Protein AF-A0A4P6ZHX7-F1 (afdb_monomer_lite)

Sequence (142 aa):
MKNILLFAFFIVSTFLYSQDEKQRFEQTQTKELVSNAGYNSALNEMQSSADKSTKDKIKQMDEQFELNFSKKAKYETRLKLLLQKKTDANEKLMQAKSDAEKEKFKEKISELHLDIDKLKKKLVENEVELKTLQNFYNKLKK

Secondary structure (DSSP, 8-state):
-HHHHHHHHHHHHHHHHHHHHHHHHHHHHHHHHHHHHHHHHHHHHHHHHHHHHHHHHHHHHHHHHHHHHHHHHHHHHHHHHHHHHHHHHHHHHHH--SHHHHHHHHHHHHHHHHHHHHHHHHHHHHHHHHHHHHHHHHHH--

Organism: NCBI:txid2547600

Radius of gyration: 41.11 Å; chains: 1; bounding box: 82×21×124 Å

Foldseek 3Di:
DVVVVVVVVVVVVVVVVVVVVVVVVVVVVVVVVVVVVVVVVVVVVVVVVVVVVLVVVVVVLVVVVVVLVVLLVVLVVVLVVLVVVLVVLVVQLVVDDDPVSVVVSVVVNVVSVVVNVVSVVVNVVSVVSVVVSVVVVVVSVD

Structure (mmCIF, N/CA/C/O backbone):
data_AF-A0A4P6ZHX7-F1
#
_entry.id   AF-A0A4P6ZHX7-F1
#
loop_
_atom_site.group_PDB
_atom_site.id
_atom_site.type_symbol
_atom_site.label_atom_id
_atom_site.label_alt_id
_atom_site.label_comp_id
_atom_site.label_asym_id
_atom_site.label_entity_id
_atom_site.label_seq_id
_atom_site.pdbx_PDB_ins_code
_atom_site.Cartn_x
_atom_site.Cartn_y
_atom_site.Cartn_z
_atom_site.occupancy
_atom_site.B_iso_or_equiv
_atom_site.auth_seq_id
_atom_site.auth_comp_id
_atom_site.auth_asym_id
_atom_site.auth_atom_id
_atom_site.pdbx_PDB_model_num
ATOM 1 N N . MET A 1 1 ? 59.748 -3.350 -90.117 1.00 49.53 1 MET A N 1
ATOM 2 C CA . MET A 1 1 ? 58.625 -4.082 -89.481 1.00 49.53 1 MET A CA 1
ATOM 3 C C . MET A 1 1 ? 58.882 -4.556 -88.039 1.00 49.53 1 MET A C 1
ATOM 5 O O . MET A 1 1 ? 57.918 -4.926 -87.389 1.00 49.53 1 MET A O 1
ATOM 9 N N . LYS A 1 2 ? 60.108 -4.505 -87.478 1.00 50.34 2 LYS A N 1
ATOM 10 C CA . LYS A 1 2 ? 60.344 -4.838 -86.050 1.00 50.34 2 LYS A CA 1
ATOM 11 C C . LYS A 1 2 ? 59.862 -3.758 -85.058 1.00 50.34 2 LYS A C 1
ATOM 13 O O . LYS A 1 2 ? 59.408 -4.096 -83.973 1.00 50.34 2 LYS A O 1
ATOM 18 N N . ASN A 1 3 ? 59.873 -2.481 -85.454 1.00 54.03 3 ASN A N 1
ATOM 19 C CA . ASN A 1 3 ? 59.545 -1.362 -84.552 1.00 54.03 3 ASN A CA 1
ATOM 20 C C . ASN A 1 3 ? 58.032 -1.146 -84.344 1.00 54.03 3 ASN A C 1
ATOM 22 O O . ASN A 1 3 ? 57.634 -0.595 -83.327 1.00 54.03 3 ASN A O 1
ATOM 26 N N . ILE A 1 4 ? 57.187 -1.608 -85.275 1.00 59.78 4 ILE A N 1
ATOM 27 C CA . ILE A 1 4 ? 55.716 -1.498 -85.173 1.00 59.78 4 ILE A CA 1
ATOM 28 C C . ILE A 1 4 ? 55.159 -2.564 -84.215 1.00 59.78 4 ILE A C 1
ATOM 30 O O . ILE A 1 4 ? 54.272 -2.278 -83.417 1.00 59.78 4 ILE A O 1
ATOM 34 N N . LEU A 1 5 ? 55.737 -3.770 -84.235 1.00 57.22 5 LEU A N 1
ATOM 35 C CA . LEU A 1 5 ? 55.386 -4.865 -83.323 1.00 57.22 5 LEU A CA 1
ATOM 36 C C . LEU A 1 5 ? 55.699 -4.527 -81.857 1.00 57.22 5 LEU A C 1
ATOM 38 O O . LEU A 1 5 ? 54.900 -4.839 -80.981 1.00 57.22 5 LEU A O 1
ATOM 42 N N . LEU A 1 6 ? 56.812 -3.833 -81.592 1.00 56.97 6 LEU A N 1
ATOM 43 C CA . LEU A 1 6 ? 57.169 -3.390 -80.239 1.00 56.97 6 LEU A CA 1
ATOM 44 C C . LEU A 1 6 ? 56.218 -2.308 -79.701 1.00 56.97 6 LEU A C 1
ATOM 46 O O . LEU A 1 6 ? 55.864 -2.329 -78.525 1.00 56.97 6 LEU A O 1
ATOM 50 N N . PHE A 1 7 ? 55.779 -1.391 -80.567 1.00 58.19 7 PHE A N 1
ATOM 51 C CA . PHE A 1 7 ? 54.857 -0.316 -80.192 1.00 58.19 7 PHE A CA 1
ATOM 52 C C . PHE A 1 7 ? 53.444 -0.848 -79.914 1.00 58.19 7 PHE A C 1
ATOM 54 O O . PHE A 1 7 ? 52.809 -0.451 -78.940 1.00 58.19 7 PHE A O 1
ATOM 61 N N . ALA A 1 8 ? 52.981 -1.815 -80.714 1.00 60.38 8 ALA A N 1
ATOM 62 C CA . ALA A 1 8 ? 51.720 -2.512 -80.468 1.00 60.38 8 ALA A CA 1
ATOM 63 C C . ALA A 1 8 ? 51.751 -3.309 -79.152 1.00 60.38 8 ALA A C 1
ATOM 65 O O . ALA A 1 8 ? 50.778 -3.296 -78.402 1.00 60.38 8 ALA A O 1
ATOM 66 N N . PHE A 1 9 ? 52.883 -3.944 -78.826 1.00 60.19 9 PHE A N 1
ATOM 67 C CA . PHE A 1 9 ? 53.036 -4.689 -77.575 1.00 60.19 9 PHE A CA 1
ATOM 68 C C . PHE A 1 9 ? 52.988 -3.778 -76.336 1.00 60.19 9 PHE A C 1
ATOM 70 O O . PHE A 1 9 ? 52.397 -4.153 -75.328 1.00 60.19 9 PHE A O 1
ATOM 77 N N . PHE A 1 10 ? 53.539 -2.562 -76.425 1.00 58.28 10 PHE A N 1
ATOM 78 C CA . PHE A 1 10 ? 53.507 -1.568 -75.342 1.00 58.28 10 PHE A CA 1
ATOM 79 C C . PHE A 1 10 ? 52.106 -0.993 -75.077 1.00 58.28 10 PHE A C 1
ATOM 81 O O . PHE A 1 10 ? 51.735 -0.733 -73.931 1.00 58.28 10 PHE A O 1
ATOM 88 N N . ILE A 1 11 ? 51.305 -0.801 -76.127 1.00 61.47 11 ILE A N 1
ATOM 89 C CA . ILE A 1 11 ? 49.932 -0.294 -75.993 1.00 61.47 11 ILE A CA 1
ATOM 90 C C . ILE A 1 11 ? 49.006 -1.384 -75.432 1.00 61.47 11 ILE A C 1
ATOM 92 O O . ILE A 1 11 ? 48.166 -1.103 -74.583 1.00 61.47 11 ILE A O 1
ATOM 96 N N . VAL A 1 12 ? 49.177 -2.642 -75.851 1.00 60.31 12 VAL A N 1
ATOM 97 C CA . VAL A 1 12 ? 48.351 -3.752 -75.347 1.00 60.31 12 VAL A CA 1
ATOM 98 C C . VAL A 1 12 ? 48.686 -4.082 -73.890 1.00 60.31 12 VAL A C 1
ATOM 100 O O . VAL A 1 12 ? 47.774 -4.312 -73.097 1.00 60.31 12 VAL A O 1
ATOM 103 N N . SER A 1 13 ? 49.964 -4.053 -73.498 1.00 57.69 13 SER A N 1
ATOM 104 C CA . SER A 1 13 ? 50.361 -4.321 -72.111 1.00 57.69 13 SER A CA 1
ATOM 105 C C . SER A 1 13 ? 49.838 -3.250 -71.150 1.00 57.69 13 SER A C 1
ATOM 107 O O . SER A 1 13 ? 49.235 -3.591 -70.136 1.00 57.69 13 SER A O 1
ATOM 109 N N . THR A 1 14 ? 49.961 -1.964 -71.493 1.00 59.53 14 THR A N 1
ATOM 110 C CA . THR A 1 14 ? 49.412 -0.863 -70.676 1.00 59.53 14 THR A CA 1
ATOM 111 C C . THR A 1 14 ? 47.887 -0.926 -70.540 1.00 59.53 14 THR A C 1
ATOM 113 O O . THR A 1 14 ? 47.360 -0.650 -69.460 1.00 59.53 14 THR A O 1
ATOM 116 N N . PHE A 1 15 ? 47.167 -1.368 -71.577 1.00 57.81 15 PHE A N 1
ATOM 117 C CA . PHE A 1 15 ? 45.714 -1.544 -71.504 1.00 57.81 15 PHE A CA 1
ATOM 118 C C . PHE A 1 15 ? 45.305 -2.687 -70.561 1.00 57.81 15 PHE A C 1
ATOM 120 O O . PHE A 1 15 ? 44.373 -2.517 -69.773 1.00 57.81 15 PHE A O 1
ATOM 127 N N . LEU A 1 16 ? 46.030 -3.813 -70.587 1.00 56.16 16 LEU A N 1
ATOM 128 C CA . LEU A 1 16 ? 45.779 -4.971 -69.718 1.00 56.16 16 LEU A CA 1
ATOM 129 C C . LEU A 1 16 ? 46.063 -4.671 -68.237 1.00 56.16 16 LEU A C 1
ATOM 131 O O . LEU A 1 16 ? 45.257 -5.042 -67.387 1.00 56.16 16 LEU A O 1
ATOM 135 N N . TYR A 1 17 ? 47.134 -3.934 -67.919 1.00 55.34 17 TYR A N 1
ATOM 136 C CA . TYR A 1 17 ? 47.415 -3.521 -66.534 1.00 55.34 17 TYR A CA 1
ATOM 137 C C . TYR A 1 17 ? 46.385 -2.514 -65.994 1.00 55.34 17 TYR A C 1
ATOM 139 O O . TYR A 1 17 ? 46.018 -2.576 -64.822 1.00 55.34 17 TYR A O 1
ATOM 147 N N . SER A 1 18 ? 45.848 -1.634 -66.849 1.00 55.62 18 SER A N 1
ATOM 148 C CA . SER A 1 18 ? 44.842 -0.643 -66.433 1.00 55.62 18 SER A CA 1
ATOM 149 C C . SER A 1 18 ? 43.476 -1.251 -66.077 1.00 55.62 18 SER A C 1
ATOM 151 O O . SER A 1 18 ? 42.728 -0.669 -65.290 1.00 55.62 18 SER A O 1
ATOM 153 N N . GLN A 1 19 ? 43.129 -2.412 -66.649 1.00 55.34 19 GLN A N 1
ATOM 154 C CA . GLN A 1 19 ? 41.879 -3.110 -66.325 1.00 55.34 19 GLN A CA 1
ATOM 155 C C . GLN A 1 19 ? 41.949 -3.808 -64.963 1.00 55.34 19 GLN A C 1
ATOM 157 O O . GLN A 1 19 ? 40.971 -3.767 -64.217 1.00 55.34 19 GLN A O 1
ATOM 162 N N . ASP A 1 20 ? 43.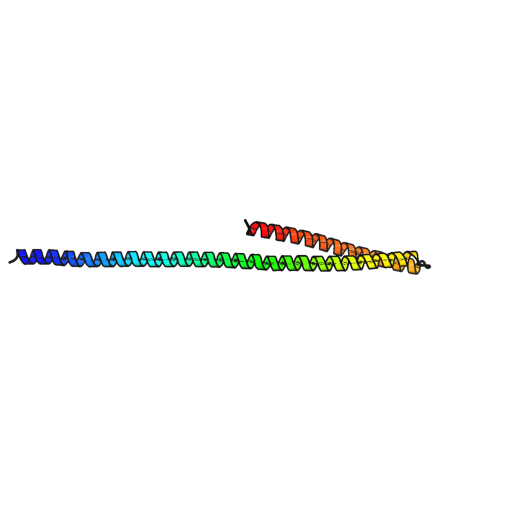104 -4.382 -64.618 1.00 58.84 20 ASP A N 1
ATOM 163 C CA . ASP A 1 20 ? 43.336 -5.051 -63.330 1.00 58.84 20 ASP A CA 1
ATOM 164 C C . ASP A 1 20 ? 43.325 -4.029 -62.170 1.00 58.84 20 ASP A C 1
ATOM 166 O O . ASP A 1 20 ? 42.705 -4.253 -61.130 1.00 58.84 20 ASP A O 1
ATOM 170 N N . GLU A 1 21 ? 43.895 -2.832 -62.372 1.00 59.44 21 GLU A N 1
ATOM 171 C CA . GLU A 1 21 ? 43.819 -1.737 -61.389 1.00 59.44 21 GLU A CA 1
ATOM 172 C C . GLU A 1 21 ? 42.396 -1.192 -61.198 1.00 59.44 21 GLU A C 1
ATOM 174 O O . GLU A 1 21 ? 41.973 -0.977 -60.061 1.00 59.44 21 GLU A O 1
ATOM 179 N N . LYS A 1 22 ? 41.623 -1.017 -62.279 1.00 59.78 22 LYS A N 1
ATOM 180 C CA . LYS A 1 22 ? 40.219 -0.575 -62.190 1.00 59.78 22 LYS A CA 1
ATOM 181 C C . LYS A 1 22 ? 39.333 -1.600 -61.485 1.00 59.78 22 LYS A C 1
ATOM 183 O O . LYS A 1 22 ? 38.563 -1.220 -60.608 1.00 59.78 22 LYS A O 1
ATOM 188 N N . GLN A 1 23 ? 39.479 -2.889 -61.798 1.00 60.78 23 GLN A N 1
ATOM 189 C CA . GLN A 1 23 ? 38.732 -3.949 -61.114 1.00 60.78 23 GLN A CA 1
ATOM 190 C C . GLN A 1 23 ? 39.105 -4.057 -59.633 1.00 60.78 23 GLN A C 1
ATOM 192 O O . GLN A 1 23 ? 38.223 -4.222 -58.791 1.00 60.78 23 GLN A O 1
ATOM 197 N N . ARG A 1 24 ? 40.389 -3.921 -59.281 1.00 60.22 24 ARG A N 1
ATOM 198 C CA . ARG A 1 24 ? 40.820 -3.883 -57.874 1.00 60.22 24 ARG A CA 1
ATOM 199 C C . ARG A 1 24 ? 40.281 -2.658 -57.139 1.00 60.22 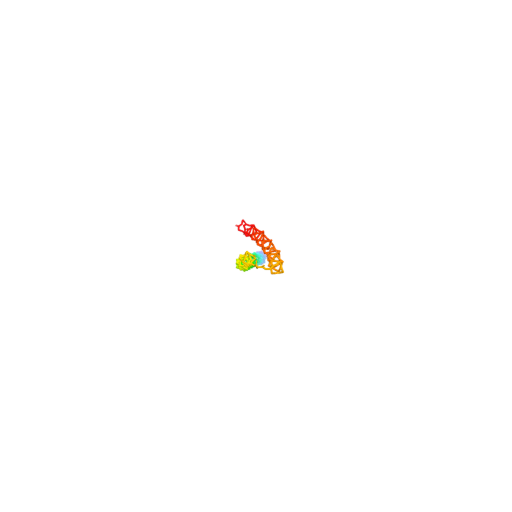24 ARG A C 1
ATOM 201 O O . ARG A 1 24 ? 39.850 -2.788 -55.994 1.00 60.22 24 ARG A O 1
ATOM 208 N N . PHE A 1 25 ? 40.264 -1.491 -57.779 1.00 60.00 25 PHE A N 1
ATOM 209 C CA . PHE A 1 25 ? 39.713 -0.264 -57.203 1.00 60.00 25 PHE A CA 1
ATOM 210 C C . PHE A 1 25 ? 38.195 -0.367 -56.971 1.00 60.00 25 PHE A C 1
ATOM 212 O O . PHE A 1 25 ? 37.729 -0.082 -55.869 1.00 60.00 25 PHE A O 1
ATOM 219 N N . GLU A 1 26 ? 37.433 -0.873 -57.945 1.00 61.44 26 GLU A N 1
ATOM 220 C CA . GLU A 1 26 ? 35.989 -1.118 -57.806 1.00 61.44 26 GLU A CA 1
ATOM 221 C C . GLU A 1 26 ? 35.675 -2.180 -56.743 1.00 61.44 26 GLU A C 1
ATOM 223 O O . GLU A 1 26 ? 34.750 -2.004 -55.950 1.00 61.44 26 GLU A O 1
ATOM 228 N N . GLN A 1 27 ? 36.464 -3.258 -56.655 1.00 60.31 27 GLN A N 1
ATOM 229 C CA . GLN A 1 27 ? 36.327 -4.262 -55.591 1.00 60.31 27 GLN A CA 1
ATOM 230 C C . GLN A 1 27 ? 36.642 -3.700 -54.200 1.00 60.31 27 GLN A C 1
ATOM 232 O O . GLN A 1 27 ? 36.037 -4.118 -53.214 1.00 60.31 27 GLN A O 1
ATOM 237 N N . THR A 1 28 ? 37.588 -2.767 -54.102 1.00 61.22 28 THR A N 1
ATOM 238 C CA . THR A 1 28 ? 37.946 -2.132 -52.827 1.00 61.22 28 THR A CA 1
ATOM 239 C C . THR A 1 28 ? 36.853 -1.153 -52.399 1.00 61.22 28 THR A C 1
ATOM 241 O O . THR A 1 28 ? 36.360 -1.267 -51.280 1.00 61.22 28 THR A O 1
ATOM 244 N N . GLN A 1 29 ? 36.362 -0.300 -53.307 1.00 59.31 29 GLN A N 1
ATOM 245 C CA . GLN A 1 29 ? 35.228 0.590 -53.028 1.00 59.31 29 GLN A CA 1
ATOM 246 C C . GLN A 1 29 ? 33.945 -0.174 -52.686 1.00 59.31 29 GLN A C 1
ATOM 248 O O . GLN A 1 29 ? 33.244 0.188 -51.747 1.00 59.31 29 GLN A O 1
ATOM 253 N N . THR A 1 30 ? 33.624 -1.254 -53.403 1.00 56.09 30 THR A N 1
ATOM 254 C CA . THR A 1 30 ? 32.437 -2.071 -53.091 1.00 56.09 30 THR A CA 1
ATOM 255 C C . THR A 1 30 ? 32.563 -2.775 -51.741 1.00 56.09 30 THR A C 1
ATOM 257 O O . THR A 1 30 ? 31.590 -2.802 -50.990 1.00 56.09 30 THR A O 1
ATOM 260 N N . LYS A 1 31 ? 33.749 -3.277 -51.370 1.00 57.81 31 LYS A N 1
ATOM 261 C CA . LYS A 1 31 ? 33.999 -3.814 -50.020 1.00 57.81 31 LYS A CA 1
ATOM 262 C C . LYS A 1 31 ? 33.871 -2.744 -48.937 1.00 57.81 31 LYS A C 1
ATOM 264 O O . LYS A 1 31 ? 33.261 -3.017 -47.909 1.00 57.81 31 LYS A O 1
ATOM 269 N N . GLU A 1 32 ? 34.388 -1.540 -49.165 1.00 60.38 32 GLU A N 1
ATOM 270 C CA . GLU A 1 32 ? 34.243 -0.411 -48.237 1.00 60.38 32 GLU A CA 1
ATOM 271 C C . GLU A 1 32 ? 32.778 0.023 -48.086 1.00 60.38 32 GLU A C 1
ATOM 273 O O . GLU A 1 32 ? 32.315 0.239 -46.969 1.00 60.38 32 GLU A O 1
ATOM 278 N N . LEU A 1 33 ? 32.008 0.071 -49.177 1.00 59.81 33 LEU A N 1
ATOM 279 C CA . LEU A 1 33 ? 30.577 0.391 -49.151 1.00 59.81 33 LEU A CA 1
ATOM 280 C C . LEU A 1 33 ? 29.751 -0.682 -48.428 1.00 59.81 33 LEU A C 1
ATOM 282 O O . LEU A 1 33 ? 28.883 -0.338 -47.628 1.00 59.81 33 LEU A O 1
ATOM 286 N N . VAL A 1 34 ? 30.033 -1.970 -48.650 1.00 62.16 34 VAL A N 1
ATOM 287 C CA . VAL A 1 34 ? 29.369 -3.083 -47.944 1.00 62.16 34 VAL A CA 1
ATOM 288 C C . VAL A 1 34 ? 29.769 -3.118 -46.466 1.00 62.16 34 VAL A C 1
ATOM 290 O O . VAL A 1 34 ? 28.914 -3.338 -45.611 1.00 62.16 34 VAL A O 1
ATOM 293 N N . SER A 1 35 ? 31.035 -2.838 -46.141 1.00 61.97 35 SER A N 1
ATOM 294 C CA . SER A 1 35 ? 31.520 -2.720 -44.760 1.00 61.97 35 SER A CA 1
ATOM 295 C C . SER A 1 35 ? 30.870 -1.540 -44.031 1.00 61.97 35 SER A C 1
ATOM 297 O O . SER A 1 35 ? 30.426 -1.690 -42.895 1.00 61.97 35 SER A O 1
ATOM 299 N N . ASN A 1 36 ? 30.744 -0.385 -44.688 1.00 67.94 36 ASN A N 1
ATOM 300 C CA . ASN A 1 36 ? 30.064 0.788 -44.135 1.00 67.94 36 ASN A CA 1
ATOM 301 C C . ASN A 1 36 ? 28.554 0.558 -43.985 1.00 67.94 36 ASN A C 1
ATOM 303 O O . ASN A 1 36 ? 27.968 0.978 -42.990 1.00 67.94 36 ASN A O 1
ATOM 307 N N . ALA A 1 37 ? 27.919 -0.145 -44.927 1.00 69.50 37 ALA A N 1
ATOM 308 C CA . ALA A 1 37 ? 26.520 -0.546 -44.810 1.00 69.50 37 ALA A CA 1
ATOM 309 C C . ALA A 1 37 ? 26.307 -1.532 -43.649 1.00 69.50 37 ALA A C 1
ATOM 311 O O . ALA A 1 37 ? 25.387 -1.346 -42.860 1.00 69.50 37 ALA A O 1
ATOM 312 N N . GLY A 1 38 ? 27.184 -2.530 -43.492 1.00 71.06 38 GLY A N 1
ATOM 313 C CA . GLY A 1 38 ? 27.153 -3.471 -42.369 1.00 71.06 38 GLY A CA 1
ATOM 314 C C . GLY A 1 38 ? 27.381 -2.790 -41.017 1.00 71.06 38 GLY A C 1
ATOM 315 O O . GLY A 1 38 ? 26.662 -3.069 -40.061 1.00 71.06 38 GLY A O 1
ATOM 316 N N . TYR A 1 39 ? 28.317 -1.842 -40.950 1.00 71.56 39 TYR A N 1
ATOM 317 C CA . TYR A 1 39 ? 28.559 -1.018 -39.765 1.00 71.56 39 TYR A CA 1
ATOM 318 C C . TYR A 1 39 ? 27.348 -0.145 -39.405 1.00 71.56 39 TYR A C 1
ATOM 320 O O . TYR A 1 39 ? 26.912 -0.144 -38.256 1.00 71.56 39 TYR A O 1
ATOM 328 N N . ASN A 1 40 ? 26.748 0.543 -40.381 1.00 75.19 40 ASN A N 1
ATOM 329 C CA . ASN A 1 40 ? 25.552 1.358 -40.155 1.00 75.19 40 ASN A CA 1
ATOM 330 C C . ASN A 1 40 ? 24.344 0.509 -39.735 1.00 75.19 40 ASN A C 1
ATOM 332 O O . ASN A 1 40 ? 23.593 0.913 -38.850 1.00 75.19 40 ASN A O 1
ATOM 336 N N . SER A 1 41 ? 24.169 -0.680 -40.318 1.00 76.56 41 SER A N 1
ATOM 337 C CA . SER A 1 41 ? 23.148 -1.636 -39.879 1.00 76.56 41 SER A CA 1
ATOM 338 C C . SER A 1 41 ? 23.383 -2.095 -38.440 1.00 76.56 41 SER A C 1
ATOM 340 O O . SER A 1 41 ? 22.446 -2.071 -37.650 1.00 76.56 41 SER A O 1
ATOM 342 N N . ALA A 1 42 ? 24.624 -2.415 -38.059 1.00 75.88 42 ALA A N 1
ATOM 343 C CA . ALA A 1 42 ? 24.964 -2.784 -36.685 1.00 75.88 42 ALA A CA 1
ATOM 344 C C . ALA A 1 42 ? 24.711 -1.634 -35.691 1.00 75.88 42 ALA A C 1
ATOM 346 O O . ALA A 1 42 ? 24.166 -1.864 -34.612 1.00 75.88 42 ALA A O 1
ATOM 347 N N . LEU A 1 43 ? 25.033 -0.386 -36.057 1.00 80.00 43 LEU A N 1
ATOM 348 C CA . LEU A 1 43 ? 24.701 0.791 -35.247 1.00 80.00 43 LEU A CA 1
ATOM 349 C C . LEU A 1 43 ? 23.185 0.978 -35.096 1.00 80.00 43 LEU A C 1
ATOM 351 O O . LEU A 1 43 ? 22.712 1.225 -33.987 1.00 80.00 43 LEU A O 1
ATOM 355 N N . ASN A 1 44 ? 22.419 0.811 -36.176 1.00 80.75 44 ASN A N 1
ATOM 356 C CA . ASN A 1 44 ? 20.958 0.902 -36.145 1.00 80.75 44 ASN A CA 1
ATOM 357 C C . ASN A 1 44 ? 20.331 -0.211 -35.288 1.00 80.75 44 ASN A C 1
ATOM 359 O O . ASN A 1 44 ? 19.396 0.045 -34.531 1.00 80.75 44 ASN A O 1
ATOM 363 N N . GLU A 1 45 ? 20.852 -1.437 -35.364 1.00 81.19 45 GLU A N 1
ATOM 364 C CA . GLU A 1 45 ? 20.422 -2.562 -34.525 1.00 81.19 45 GLU A CA 1
ATOM 365 C C . GLU A 1 45 ? 20.765 -2.338 -33.049 1.00 81.19 45 GLU A C 1
ATOM 367 O O . GLU A 1 45 ? 19.929 -2.594 -32.176 1.00 81.19 45 GLU A O 1
ATOM 372 N N . MET A 1 46 ? 21.958 -1.810 -32.753 1.00 75.88 46 MET A N 1
ATOM 373 C CA . MET A 1 46 ? 22.353 -1.421 -31.398 1.00 75.88 46 MET A CA 1
ATOM 374 C C . MET A 1 46 ? 21.445 -0.322 -30.846 1.00 75.88 46 MET A C 1
ATOM 376 O O . MET A 1 46 ? 20.969 -0.438 -29.716 1.00 75.88 46 MET A O 1
ATOM 380 N N . GLN A 1 47 ? 21.163 0.711 -31.641 1.00 79.31 47 GLN A N 1
ATOM 381 C CA . GLN A 1 47 ? 20.275 1.802 -31.254 1.00 79.31 47 GLN A CA 1
ATOM 382 C C . GLN A 1 47 ? 18.847 1.296 -31.017 1.00 79.31 47 GLN A C 1
ATOM 384 O O . GLN A 1 47 ? 18.282 1.536 -29.954 1.00 79.31 47 GLN A O 1
ATOM 389 N N . SER A 1 48 ?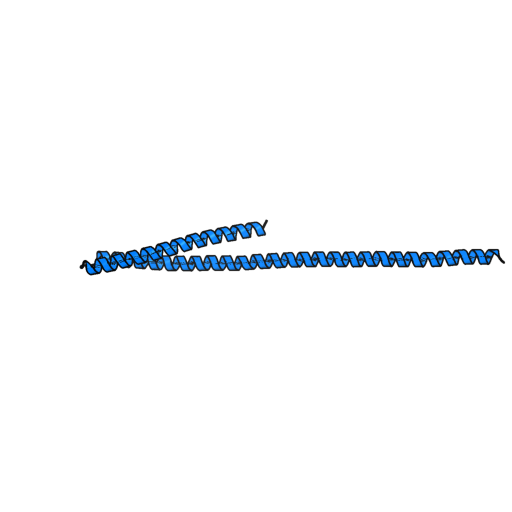 18.296 0.504 -31.939 1.00 83.12 48 SER A N 1
ATOM 390 C CA . SER A 1 48 ? 16.966 -0.098 -31.789 1.00 83.12 48 SER A CA 1
ATOM 391 C C . SER A 1 48 ? 16.873 -1.003 -30.554 1.00 83.12 48 SER A C 1
ATOM 393 O O . SER A 1 48 ? 15.877 -0.979 -29.827 1.00 83.12 48 SER A O 1
ATOM 395 N N . SER A 1 49 ? 17.930 -1.768 -30.267 1.00 75.31 49 SER A N 1
ATOM 396 C CA . SER A 1 49 ? 18.014 -2.610 -29.070 1.00 75.31 49 SER A CA 1
ATOM 397 C C . SER A 1 49 ? 18.075 -1.780 -27.785 1.00 75.31 49 SER A C 1
ATOM 399 O O . SER A 1 49 ? 17.418 -2.126 -26.800 1.00 75.31 49 SER A O 1
ATOM 401 N N . ALA A 1 50 ? 18.817 -0.669 -27.787 1.00 77.75 50 ALA A N 1
ATOM 402 C CA . ALA A 1 50 ? 18.885 0.263 -26.665 1.00 77.75 50 ALA A CA 1
ATOM 403 C C . ALA A 1 50 ? 17.538 0.967 -26.419 1.00 77.75 50 ALA A C 1
ATOM 405 O O . ALA A 1 50 ? 17.081 1.043 -25.273 1.00 77.75 50 ALA A O 1
ATOM 406 N N . ASP A 1 51 ? 16.858 1.399 -27.483 1.00 81.44 51 ASP A N 1
ATOM 407 C CA . ASP A 1 51 ? 15.530 2.017 -27.419 1.00 81.44 51 ASP A CA 1
ATOM 408 C C . ASP A 1 51 ? 14.488 1.033 -26.882 1.00 81.44 51 ASP A C 1
ATOM 410 O O . ASP A 1 51 ? 13.713 1.359 -25.977 1.00 81.44 51 ASP A O 1
ATOM 414 N N . LYS A 1 52 ? 14.504 -0.211 -27.376 1.00 84.69 52 LYS A N 1
ATOM 415 C CA . LYS A 1 52 ? 13.636 -1.283 -26.878 1.00 84.69 52 LYS A CA 1
ATOM 416 C C . LYS A 1 52 ? 13.903 -1.579 -25.403 1.00 84.69 52 LYS A C 1
ATOM 418 O O . LYS A 1 52 ? 12.959 -1.636 -24.621 1.00 84.69 52 LYS A O 1
ATOM 423 N N . SER A 1 53 ? 15.173 -1.691 -25.004 1.00 83.69 53 SER A N 1
ATOM 424 C CA . SER A 1 53 ? 15.551 -1.896 -23.600 1.00 83.69 53 SER A CA 1
ATOM 425 C C . SER A 1 53 ? 15.044 -0.768 -22.700 1.00 83.69 53 SER A C 1
ATOM 427 O O . SER A 1 53 ? 14.555 -1.015 -21.597 1.00 83.69 53 SER A O 1
ATOM 429 N N . THR A 1 54 ? 15.126 0.475 -23.172 1.00 83.38 54 THR A N 1
ATOM 430 C CA . THR A 1 54 ? 14.653 1.647 -22.429 1.00 83.38 54 THR A CA 1
ATOM 431 C C . THR A 1 54 ? 13.132 1.649 -22.309 1.00 83.38 54 THR A C 1
ATOM 433 O O . THR A 1 54 ? 12.603 1.850 -21.216 1.00 83.38 54 THR A O 1
ATOM 436 N N . LYS A 1 55 ? 12.421 1.330 -23.394 1.00 85.75 55 LYS A N 1
ATOM 437 C CA . LYS A 1 55 ? 10.961 1.187 -23.397 1.00 85.75 55 LYS A CA 1
ATOM 438 C C . LYS A 1 55 ? 10.484 0.095 -22.437 1.00 85.75 55 LYS A C 1
ATOM 440 O O . LYS A 1 55 ? 9.530 0.319 -21.695 1.00 85.75 55 LYS A O 1
ATOM 445 N N . ASP A 1 56 ? 11.160 -1.051 -22.411 1.00 87.62 56 ASP A N 1
ATOM 446 C CA . ASP A 1 56 ? 10.826 -2.151 -21.503 1.00 87.62 56 ASP A CA 1
ATOM 447 C C . ASP A 1 56 ? 11.041 -1.752 -20.031 1.00 87.62 56 ASP A C 1
ATOM 449 O O . ASP A 1 56 ? 10.196 -2.051 -19.187 1.00 87.62 56 ASP A O 1
ATOM 453 N N . LYS A 1 57 ? 12.112 -1.007 -19.717 1.00 87.19 57 LYS A N 1
ATOM 454 C CA . LYS A 1 57 ? 12.356 -0.465 -18.365 1.00 87.19 57 LYS A CA 1
ATOM 455 C C . LYS A 1 57 ? 11.287 0.537 -17.929 1.00 87.19 57 LYS A C 1
ATOM 457 O O . LYS A 1 57 ? 10.839 0.478 -16.787 1.00 87.19 57 LYS A O 1
ATOM 462 N N . ILE A 1 58 ? 10.868 1.433 -18.826 1.00 86.62 58 ILE A N 1
ATOM 463 C CA . ILE A 1 58 ? 9.787 2.393 -18.551 1.00 86.62 58 ILE A CA 1
ATOM 464 C C . ILE A 1 58 ? 8.482 1.642 -18.276 1.00 86.62 58 ILE A C 1
ATOM 466 O O . ILE A 1 58 ? 7.835 1.898 -17.268 1.00 86.62 58 ILE A O 1
ATOM 470 N N . LYS A 1 59 ? 8.145 0.641 -19.098 1.00 90.12 59 LYS A N 1
ATOM 471 C CA . LYS A 1 59 ? 6.945 -0.176 -18.888 1.00 90.12 59 LYS A CA 1
ATOM 472 C C . LYS A 1 59 ? 6.959 -0.892 -17.532 1.00 90.12 59 LYS A C 1
ATOM 474 O O . LYS A 1 59 ? 5.967 -0.860 -16.811 1.00 90.12 59 LYS A O 1
ATOM 479 N N . GLN A 1 60 ? 8.078 -1.522 -17.170 1.00 90.00 60 GLN A N 1
ATOM 480 C CA . GLN A 1 60 ? 8.220 -2.183 -15.866 1.00 90.00 60 GLN A CA 1
ATOM 481 C C . GLN A 1 60 ? 8.033 -1.205 -14.704 1.00 90.00 60 GLN A C 1
ATOM 483 O O . GLN A 1 60 ? 7.465 -1.561 -13.675 1.00 90.00 60 GLN A O 1
ATOM 488 N N . MET A 1 61 ? 8.494 0.034 -14.856 1.00 90.31 61 MET A N 1
ATOM 489 C CA . MET A 1 61 ? 8.257 1.060 -13.853 1.00 90.31 61 MET A CA 1
ATOM 490 C C . MET A 1 61 ? 6.807 1.498 -13.764 1.00 90.31 61 MET A C 1
ATOM 492 O O . MET A 1 61 ? 6.327 1.686 -12.651 1.00 90.31 61 MET A O 1
ATOM 496 N N . ASP A 1 62 ? 6.121 1.669 -14.892 1.00 91.25 62 ASP A N 1
ATOM 497 C CA . ASP A 1 62 ? 4.698 2.009 -14.888 1.00 91.25 62 ASP A CA 1
ATOM 498 C C . ASP A 1 62 ? 3.913 0.934 -14.122 1.00 91.25 62 ASP A C 1
ATOM 500 O O . ASP A 1 62 ? 3.136 1.247 -13.222 1.00 91.25 62 ASP A O 1
ATOM 504 N N . GLU A 1 63 ? 4.214 -0.346 -14.368 1.00 94.62 63 GLU A N 1
ATOM 505 C CA . GLU A 1 63 ? 3.645 -1.472 -13.616 1.00 94.62 63 GLU A CA 1
ATOM 506 C C . GLU A 1 63 ? 3.965 -1.394 -12.107 1.00 94.62 63 GLU A C 1
ATOM 508 O O . GLU A 1 63 ? 3.106 -1.675 -11.265 1.00 94.62 63 GLU A O 1
ATOM 513 N N . GLN A 1 64 ? 5.181 -0.979 -11.737 1.00 95.56 64 GLN A N 1
ATOM 514 C CA . GLN A 1 64 ? 5.574 -0.794 -10.335 1.00 95.56 64 GLN A CA 1
ATOM 515 C C . GLN A 1 64 ? 4.876 0.402 -9.671 1.00 95.56 64 GLN A C 1
ATOM 517 O O . GLN A 1 64 ? 4.482 0.295 -8.507 1.00 95.56 64 GLN A O 1
ATOM 522 N N . PHE A 1 65 ? 4.682 1.514 -10.386 1.00 96.19 65 PHE A N 1
ATOM 523 C CA . PHE A 1 65 ? 3.917 2.664 -9.900 1.00 96.19 65 PHE A CA 1
ATOM 524 C C . PHE A 1 65 ? 2.457 2.289 -9.658 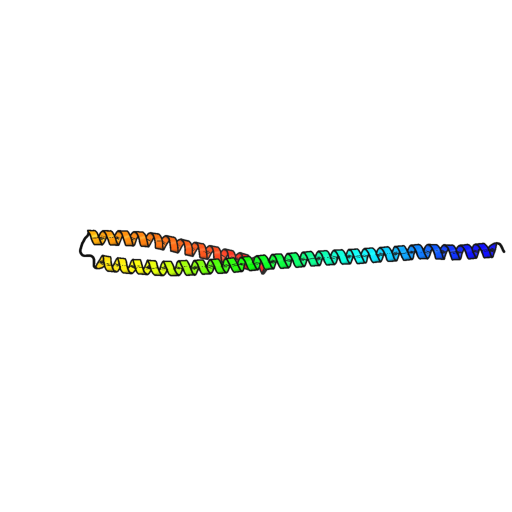1.00 96.19 65 PHE A C 1
ATOM 526 O O . PHE A 1 65 ? 1.941 2.532 -8.566 1.00 96.19 65 PHE A O 1
ATOM 533 N N . GLU A 1 66 ? 1.818 1.627 -10.622 1.00 96.81 66 GLU A N 1
ATOM 534 C CA . GLU A 1 66 ? 0.440 1.147 -10.488 1.00 96.81 66 GLU A CA 1
ATOM 535 C C . GLU A 1 66 ? 0.286 0.201 -9.292 1.00 96.81 66 GLU A C 1
ATOM 537 O O . GLU A 1 66 ? -0.619 0.349 -8.462 1.00 96.81 66 GLU A O 1
ATOM 542 N N . LEU A 1 67 ? 1.223 -0.738 -9.126 1.00 96.81 67 LEU A N 1
ATOM 543 C CA . LEU A 1 67 ? 1.233 -1.631 -7.972 1.00 96.81 67 LEU A CA 1
ATOM 544 C C . LEU A 1 67 ? 1.397 -0.862 -6.652 1.00 96.81 67 LEU A C 1
ATOM 546 O O . LEU A 1 67 ? 0.721 -1.179 -5.668 1.00 96.81 67 LEU A O 1
ATOM 550 N N . ASN A 1 68 ? 2.287 0.130 -6.607 1.00 98.00 68 ASN A N 1
ATOM 551 C CA . ASN A 1 68 ? 2.517 0.951 -5.423 1.00 98.00 68 ASN A CA 1
ATOM 552 C C . ASN A 1 68 ? 1.257 1.748 -5.041 1.00 98.00 68 ASN A C 1
ATOM 554 O O . ASN A 1 68 ? 0.829 1.676 -3.884 1.00 98.00 68 ASN A O 1
ATOM 558 N N . PHE A 1 69 ? 0.606 2.410 -6.001 1.00 97.44 69 PHE A N 1
ATOM 559 C CA . PHE A 1 69 ? -0.630 3.160 -5.765 1.00 97.44 69 PHE A CA 1
ATOM 560 C C . PHE A 1 69 ? -1.798 2.256 -5.361 1.00 97.44 69 PHE A C 1
ATOM 562 O O . PHE A 1 69 ? -2.532 2.573 -4.422 1.00 97.44 69 PHE A O 1
ATOM 569 N N . SER A 1 70 ? -1.931 1.084 -5.986 1.00 97.81 70 SER A N 1
ATOM 570 C CA . SER A 1 70 ? -2.942 0.088 -5.616 1.00 97.81 70 SER A CA 1
ATOM 571 C C . SER A 1 70 ? -2.754 -0.416 -4.178 1.00 97.81 70 SER A C 1
ATOM 573 O O . SER A 1 70 ? -3.705 -0.466 -3.387 1.00 97.81 70 SER A O 1
ATOM 575 N N . LYS A 1 71 ? -1.507 -0.716 -3.778 1.00 97.19 71 LYS A N 1
ATOM 576 C CA . LYS A 1 71 ? -1.170 -1.073 -2.388 1.00 97.19 71 LYS A CA 1
ATOM 577 C C . LYS A 1 71 ? -1.531 0.057 -1.420 1.00 97.19 71 LYS A C 1
ATOM 579 O O . LYS A 1 71 ? -2.160 -0.226 -0.398 1.00 97.19 71 LYS A O 1
ATOM 584 N N . LYS A 1 72 ? -1.194 1.311 -1.746 1.00 96.81 72 LYS A N 1
ATOM 585 C CA . LYS A 1 72 ? -1.532 2.492 -0.934 1.00 96.81 72 LYS A CA 1
ATOM 586 C C . LYS A 1 72 ? -3.034 2.590 -0.691 1.00 96.81 72 LYS A C 1
ATOM 588 O O . LYS A 1 72 ? -3.461 2.576 0.462 1.00 96.81 72 LYS A O 1
ATOM 593 N N . ALA A 1 73 ? -3.831 2.577 -1.758 1.00 96.94 73 ALA A N 1
ATOM 594 C CA . ALA A 1 73 ? -5.287 2.674 -1.674 1.00 96.94 73 ALA A CA 1
ATOM 595 C C . ALA A 1 73 ? -5.891 1.547 -0.815 1.00 96.94 73 ALA A C 1
ATOM 597 O O . ALA A 1 73 ? -6.777 1.776 0.018 1.00 96.94 73 ALA A O 1
ATOM 598 N N . LYS A 1 74 ? -5.368 0.321 -0.954 1.00 97.75 74 LYS A N 1
ATOM 599 C CA . LYS A 1 74 ? -5.774 -0.829 -0.136 1.00 97.75 74 LYS A CA 1
ATOM 600 C C . LYS A 1 74 ? -5.438 -0.633 1.344 1.00 97.75 74 LYS A C 1
ATOM 602 O O . LYS A 1 74 ? -6.265 -0.947 2.206 1.00 97.75 74 LYS A O 1
ATOM 607 N N . TYR A 1 75 ? -4.241 -0.139 1.657 1.00 97.94 75 TYR A N 1
ATOM 608 C CA . TYR A 1 75 ? -3.825 0.121 3.034 1.00 97.94 75 TYR A CA 1
ATOM 609 C C . TYR A 1 75 ? -4.623 1.258 3.669 1.00 97.94 75 TYR A C 1
ATOM 611 O O . TYR A 1 75 ? -5.088 1.092 4.794 1.00 97.94 75 TYR A O 1
ATOM 619 N N . GLU A 1 76 ? -4.863 2.353 2.949 1.00 96.19 76 GLU A N 1
ATOM 620 C CA . GLU A 1 76 ? -5.673 3.486 3.417 1.00 96.19 76 GLU A CA 1
ATOM 621 C C . GLU A 1 76 ? -7.122 3.072 3.693 1.00 96.19 76 GLU A C 1
ATOM 623 O O . GLU A 1 76 ? -7.667 3.371 4.757 1.00 96.19 76 GLU A O 1
ATOM 628 N N . THR A 1 77 ? -7.725 2.298 2.786 1.00 98.12 77 THR A N 1
ATOM 629 C CA . THR A 1 77 ? -9.082 1.762 2.967 1.00 98.12 77 THR A CA 1
ATOM 630 C C . THR A 1 77 ? -9.168 0.885 4.215 1.00 98.12 77 THR A C 1
ATOM 632 O O . THR A 1 77 ? -10.071 1.041 5.042 1.00 98.12 77 THR A O 1
ATOM 635 N N . ARG A 1 78 ? -8.203 -0.026 4.397 1.00 97.81 78 ARG A N 1
ATOM 636 C CA . ARG A 1 78 ? -8.165 -0.899 5.576 1.00 97.81 78 ARG A CA 1
ATOM 637 C C . ARG A 1 78 ? -7.909 -0.110 6.859 1.00 97.81 78 ARG A C 1
ATOM 639 O O . ARG A 1 78 ? -8.533 -0.411 7.873 1.00 97.81 78 ARG A O 1
ATOM 646 N N . LEU A 1 79 ? -7.040 0.897 6.819 1.00 97.94 79 LEU A N 1
ATOM 647 C CA . LEU A 1 79 ? -6.762 1.770 7.956 1.00 97.94 79 LEU A CA 1
ATOM 648 C C . LEU A 1 79 ? -8.025 2.520 8.390 1.00 97.94 79 LEU A C 1
ATOM 650 O O . LEU A 1 79 ? -8.358 2.500 9.573 1.00 97.94 79 LEU A O 1
ATOM 654 N N . LYS A 1 80 ? -8.774 3.096 7.441 1.00 97.56 80 LYS A N 1
ATOM 655 C CA . LYS A 1 80 ? -10.058 3.758 7.715 1.00 97.56 80 LYS A CA 1
ATOM 656 C C . LYS A 1 80 ? -11.047 2.811 8.400 1.00 97.56 80 LYS A C 1
ATOM 658 O O . LYS A 1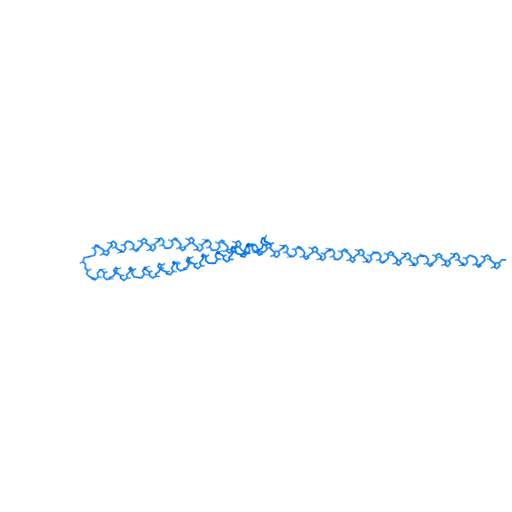 80 ? -11.653 3.180 9.401 1.00 97.56 80 LYS A O 1
ATOM 663 N N . LEU A 1 81 ? -11.161 1.575 7.910 1.00 98.19 81 LEU A N 1
ATOM 664 C CA . LEU A 1 81 ? -12.030 0.561 8.513 1.00 98.19 81 LEU A CA 1
ATOM 665 C C . LEU A 1 81 ? -11.612 0.207 9.949 1.00 98.19 81 LEU A C 1
ATOM 667 O O . LEU A 1 81 ? -12.468 0.066 10.819 1.00 98.19 81 LEU A O 1
ATOM 671 N N . LEU A 1 82 ? -10.313 0.038 10.212 1.00 98.12 82 LEU A N 1
ATOM 672 C CA . LEU A 1 82 ? -9.830 -0.275 11.560 1.00 98.12 82 LEU A CA 1
ATOM 673 C C . LEU A 1 82 ? -10.013 0.895 12.527 1.00 98.12 82 LEU A C 1
ATOM 675 O O . LEU A 1 82 ? -10.370 0.667 13.680 1.00 98.12 82 LEU A O 1
ATOM 679 N N . LEU A 1 83 ? -9.809 2.129 12.062 1.00 97.69 83 LEU A N 1
ATOM 680 C CA . LEU A 1 83 ? -10.069 3.324 12.862 1.00 97.69 83 LEU A CA 1
ATOM 681 C C . LEU A 1 83 ? -11.547 3.416 13.242 1.00 97.69 83 LEU A C 1
ATOM 683 O O . LEU A 1 83 ? -11.838 3.622 14.415 1.00 97.69 83 LEU A O 1
ATOM 687 N N . GLN A 1 84 ? -12.463 3.155 12.303 1.00 98.12 84 GLN A N 1
ATOM 688 C CA . GLN A 1 84 ? -13.892 3.095 12.615 1.00 98.12 84 GLN A CA 1
ATOM 689 C C . GLN A 1 84 ? -14.190 2.017 13.664 1.00 98.12 84 GLN A C 1
ATOM 691 O O . GLN A 1 84 ? -14.795 2.305 14.689 1.00 98.12 84 GLN A O 1
ATOM 696 N N . LYS A 1 85 ? -13.682 0.792 13.472 1.00 98.00 85 LYS A N 1
ATOM 697 C CA . LYS A 1 85 ? -13.859 -0.300 14.447 1.00 98.00 85 LYS A CA 1
ATOM 698 C C . LYS A 1 85 ? -13.309 0.045 15.832 1.00 98.00 85 LYS A C 1
ATOM 700 O O . LYS A 1 85 ? -13.854 -0.428 16.828 1.00 98.00 85 LYS A O 1
ATOM 705 N N . LYS A 1 86 ? -12.222 0.820 15.899 1.00 97.75 86 LYS A N 1
ATOM 706 C CA . LYS A 1 86 ? -11.634 1.294 17.157 1.00 97.75 86 LYS A CA 1
ATOM 707 C C . LYS A 1 86 ? -12.548 2.315 17.830 1.00 97.75 86 LYS A C 1
ATOM 709 O O . LYS A 1 86 ? -12.769 2.201 19.031 1.00 97.75 86 LYS A O 1
ATOM 714 N N . THR A 1 87 ? -13.101 3.260 17.072 1.00 97.62 87 THR A N 1
ATOM 715 C CA . THR A 1 87 ? -14.103 4.214 17.569 1.00 97.62 87 THR A CA 1
ATOM 716 C C . THR A 1 87 ? -15.331 3.485 18.111 1.00 97.62 87 THR A C 1
ATOM 718 O O . THR A 1 87 ? -15.660 3.664 19.279 1.00 97.62 87 THR A O 1
ATOM 721 N N . ASP A 1 88 ? -15.911 2.557 17.343 1.00 97.44 88 ASP A N 1
ATOM 722 C CA . ASP A 1 88 ? -17.076 1.772 17.777 1.00 97.44 88 ASP A CA 1
ATOM 723 C C . ASP A 1 88 ? -16.782 0.952 19.051 1.00 97.44 88 ASP A C 1
ATOM 725 O O . ASP A 1 88 ? -17.645 0.763 19.909 1.00 97.44 88 ASP A O 1
ATOM 729 N N . ALA A 1 89 ? -15.562 0.413 19.181 1.00 97.06 89 ALA A N 1
ATOM 730 C CA . ALA A 1 89 ? -15.146 -0.328 20.371 1.00 97.06 89 ALA A CA 1
ATOM 731 C C . ALA A 1 89 ? -14.969 0.589 21.593 1.00 97.06 89 ALA A C 1
ATOM 733 O O . ALA A 1 89 ? -15.358 0.197 22.691 1.00 97.06 89 ALA A O 1
ATOM 734 N N . ASN A 1 90 ? -14.437 1.802 21.407 1.00 96.75 90 ASN A N 1
ATOM 735 C CA . ASN A 1 90 ? -14.339 2.813 22.462 1.00 96.75 90 ASN A CA 1
ATOM 736 C C . ASN A 1 90 ? -15.723 3.261 22.949 1.00 96.75 90 ASN A C 1
ATOM 738 O O . ASN A 1 90 ? -15.948 3.343 24.152 1.00 96.75 90 ASN A O 1
ATOM 742 N N . GLU A 1 91 ? -16.669 3.500 22.039 1.00 97.31 91 GLU A N 1
ATOM 743 C CA . GLU A 1 91 ? -18.043 3.867 22.402 1.00 97.31 91 GLU A CA 1
ATOM 744 C C . GLU A 1 91 ? -18.712 2.769 23.238 1.00 97.31 91 GLU A C 1
ATOM 746 O O . GLU A 1 91 ? -19.304 3.042 24.284 1.00 97.31 91 GLU A O 1
ATOM 751 N N . LYS A 1 92 ? -18.549 1.504 22.833 1.00 96.38 92 LYS A N 1
ATOM 752 C CA . LYS A 1 92 ? -19.061 0.354 23.592 1.00 96.38 92 LYS A CA 1
ATOM 753 C C . LYS A 1 92 ? -18.375 0.185 24.944 1.00 96.38 92 LYS A C 1
ATOM 755 O O . LYS A 1 92 ? -19.046 -0.158 25.911 1.00 96.38 92 LYS A O 1
ATOM 760 N N . LEU A 1 93 ? -17.073 0.460 25.033 1.00 96.44 93 LEU A N 1
ATOM 761 C CA . LEU A 1 93 ? -16.342 0.466 26.301 1.00 96.44 93 LEU A CA 1
ATOM 762 C C . LEU A 1 93 ? -16.918 1.506 27.274 1.00 96.44 93 LEU A C 1
ATOM 764 O O . LEU A 1 93 ? -17.082 1.202 28.451 1.00 96.44 93 LEU A O 1
ATOM 768 N N . MET A 1 94 ? -17.265 2.703 26.791 1.00 95.25 94 MET A N 1
ATOM 769 C CA . MET A 1 94 ? -17.873 3.751 27.623 1.00 95.25 94 MET A CA 1
ATOM 770 C C . MET A 1 94 ? -19.278 3.388 28.120 1.00 95.25 94 MET A C 1
ATOM 772 O O . MET A 1 94 ? -19.691 3.847 29.181 1.00 95.25 94 MET A O 1
ATOM 776 N N . GLN A 1 95 ? -20.009 2.568 27.365 1.00 96.25 95 GLN A N 1
ATOM 777 C CA . GLN A 1 95 ? -21.358 2.111 27.714 1.00 96.25 95 GLN A CA 1
ATOM 778 C C . GLN A 1 95 ? -21.368 0.804 28.527 1.00 96.25 95 GLN A C 1
ATOM 780 O O . GLN A 1 95 ? -22.424 0.398 29.020 1.00 96.25 95 GLN A O 1
ATOM 785 N N . ALA A 1 96 ? -20.221 0.130 28.656 1.00 96.12 96 ALA A N 1
ATOM 786 C CA . ALA A 1 96 ? -20.108 -1.162 29.320 1.00 96.12 96 ALA A CA 1
ATOM 787 C C . ALA A 1 96 ? -20.417 -1.053 30.819 1.00 96.12 96 ALA A C 1
ATOM 789 O O . ALA A 1 96 ? -19.876 -0.201 31.531 1.00 96.12 96 ALA A O 1
ATOM 790 N N . LYS A 1 97 ? -21.276 -1.951 31.310 1.00 94.81 97 LYS A N 1
ATOM 791 C CA . LYS A 1 97 ? -21.770 -1.919 32.696 1.00 94.81 97 LYS A CA 1
ATOM 792 C C . LYS A 1 97 ? -21.010 -2.866 33.617 1.00 94.81 97 LYS A C 1
ATOM 794 O O . LYS A 1 97 ? -21.009 -2.651 34.824 1.00 94.81 97 LYS A O 1
ATOM 799 N N . SER A 1 98 ? -20.355 -3.883 33.059 1.00 96.69 98 SER A N 1
ATOM 800 C CA . SER A 1 98 ? -19.562 -4.852 33.815 1.00 96.69 98 SER A CA 1
ATOM 801 C C . SER A 1 98 ? -18.068 -4.713 33.537 1.00 96.69 98 SER A C 1
ATOM 803 O O . SER A 1 98 ? -17.652 -4.341 32.439 1.00 96.69 98 SER A O 1
ATOM 805 N N . ASP A 1 99 ? -17.241 -5.052 34.524 1.00 95.44 99 ASP A N 1
ATOM 806 C CA . ASP A 1 99 ? -15.786 -5.007 34.355 1.00 95.44 99 ASP A CA 1
ATOM 807 C C . ASP A 1 99 ? -15.287 -6.079 33.376 1.00 95.44 99 ASP A C 1
ATOM 809 O O . ASP A 1 99 ? -14.356 -5.826 32.615 1.00 95.44 99 ASP A O 1
ATOM 813 N N . ALA A 1 100 ? -15.978 -7.221 33.292 1.00 95.81 100 ALA A N 1
ATOM 814 C CA . ALA A 1 100 ? -15.702 -8.248 32.289 1.00 95.81 100 ALA A CA 1
ATOM 815 C C . ALA A 1 100 ? -15.914 -7.734 30.849 1.00 95.81 100 ALA A C 1
ATOM 817 O O . ALA A 1 100 ? -15.089 -7.981 29.970 1.00 95.81 100 ALA A O 1
ATOM 818 N N . GLU A 1 101 ? -16.993 -6.983 30.590 1.00 94.75 101 GLU A N 1
ATOM 819 C CA . GLU A 1 101 ? -17.213 -6.353 29.280 1.00 94.75 101 GLU A CA 1
ATOM 820 C C . GLU A 1 101 ? -16.176 -5.268 28.987 1.00 94.75 101 GLU A C 1
ATOM 822 O O . GLU A 1 101 ? -15.699 -5.172 27.853 1.00 94.75 101 GLU A O 1
ATOM 827 N N . LYS A 1 102 ? -15.803 -4.467 29.994 1.00 96.06 102 LYS A N 1
ATOM 828 C CA . LYS A 1 102 ? -14.771 -3.438 29.831 1.00 96.06 102 LYS A CA 1
ATOM 829 C C . LYS A 1 102 ? -13.434 -4.053 29.435 1.00 96.06 102 LYS A C 1
ATOM 831 O O . LYS A 1 102 ? -12.820 -3.560 28.492 1.00 96.06 102 LYS A O 1
ATOM 836 N N . GLU A 1 103 ? -12.998 -5.124 30.098 1.00 96.69 103 GLU A N 1
ATOM 837 C CA . GLU A 1 103 ? -11.736 -5.780 29.740 1.00 96.69 103 GLU A CA 1
ATOM 838 C C . GLU A 1 103 ? -11.770 -6.367 28.330 1.00 96.69 103 GLU A C 1
ATOM 840 O O . GLU A 1 103 ? -10.874 -6.094 27.533 1.00 96.69 103 GLU A O 1
ATOM 845 N N . LYS A 1 104 ? -12.869 -7.021 27.943 1.00 96.19 104 LYS A N 1
ATOM 846 C CA . LYS A 1 104 ? -13.041 -7.510 26.567 1.00 96.19 104 LYS A CA 1
ATOM 847 C C . LYS A 1 104 ? -12.906 -6.396 25.521 1.00 96.19 104 LYS A C 1
ATOM 849 O O . LYS A 1 104 ? -12.314 -6.598 24.458 1.00 96.19 104 LYS A O 1
ATOM 854 N N . PHE A 1 105 ? -13.478 -5.216 25.773 1.00 97.06 105 PHE A N 1
ATOM 855 C CA . PHE A 1 105 ? -13.340 -4.093 24.844 1.00 97.06 105 PHE A CA 1
ATOM 856 C C . PHE A 1 105 ? -11.935 -3.485 24.864 1.00 97.06 105 PHE A C 1
ATOM 858 O O . PHE A 1 105 ? -11.432 -3.146 23.793 1.00 97.06 105 PHE A O 1
ATOM 865 N N . LYS A 1 106 ? -11.277 -3.394 26.026 1.00 96.69 106 LYS A N 1
ATOM 866 C CA . LYS A 1 106 ? -9.881 -2.937 26.129 1.00 96.69 106 LYS A CA 1
ATOM 867 C C . LYS A 1 106 ? -8.925 -3.842 25.353 1.00 96.69 106 LYS A C 1
ATOM 869 O O . LYS A 1 106 ? -8.124 -3.327 24.574 1.00 96.69 106 LYS A O 1
ATOM 874 N N . GLU A 1 107 ? -9.048 -5.161 25.498 1.00 97.19 107 GLU A N 1
ATOM 875 C CA . GLU A 1 107 ? -8.265 -6.138 24.730 1.00 97.19 107 GLU A CA 1
ATOM 876 C C . GLU A 1 107 ? -8.459 -5.930 23.226 1.00 97.19 107 GLU A C 1
ATOM 878 O O . GLU A 1 107 ? -7.494 -5.733 22.487 1.00 97.19 107 GLU A O 1
ATOM 883 N N . LYS A 1 108 ? -9.715 -5.834 22.778 1.00 96.81 108 LYS A N 1
ATOM 884 C CA . LYS A 1 108 ? -10.038 -5.577 21.371 1.00 96.81 108 LYS A CA 1
ATOM 885 C C . LYS A 1 108 ? -9.453 -4.258 20.853 1.00 96.81 108 LYS A C 1
ATOM 887 O O . LYS A 1 108 ? -8.997 -4.188 19.713 1.00 96.81 108 LYS A O 1
ATOM 892 N N . ILE A 1 109 ? -9.485 -3.192 21.653 1.00 97.88 109 ILE A N 1
ATOM 893 C CA . ILE A 1 109 ? -8.889 -1.897 21.290 1.00 97.88 109 ILE A CA 1
ATOM 894 C C . ILE A 1 109 ? -7.365 -2.022 21.163 1.00 97.88 109 ILE A C 1
ATOM 896 O O . ILE A 1 109 ? -6.791 -1.439 20.240 1.00 97.88 109 ILE A O 1
ATOM 900 N N . SER A 1 110 ? -6.725 -2.792 22.046 1.00 97.50 110 SER A N 1
ATOM 901 C CA . SER A 1 110 ? -5.287 -3.078 21.996 1.00 97.50 110 SER A CA 1
ATOM 902 C C . SER A 1 110 ? -4.906 -3.834 20.719 1.00 97.50 110 SER A C 1
ATOM 904 O O . SER A 1 110 ? -4.020 -3.401 19.981 1.00 97.50 110 SER A O 1
ATOM 906 N N . GLU A 1 111 ? -5.643 -4.891 20.370 1.00 97.44 111 GLU A N 1
ATOM 907 C CA . GLU A 1 111 ? -5.443 -5.635 19.118 1.00 97.44 111 GLU A CA 1
ATOM 908 C C . GLU A 1 111 ? -5.599 -4.739 17.881 1.00 97.44 111 GLU A C 1
ATOM 910 O O . GLU A 1 111 ? -4.747 -4.731 16.988 1.00 97.44 111 GLU A O 1
ATOM 915 N N . LEU A 1 112 ? -6.660 -3.923 17.847 1.00 97.81 112 LEU A N 1
ATOM 916 C CA . LEU A 1 112 ? -6.882 -2.958 16.771 1.00 97.81 112 LEU A CA 1
ATOM 917 C C . LEU A 1 112 ? -5.738 -1.944 16.676 1.00 97.81 112 LEU A C 1
ATOM 919 O O . LEU A 1 112 ? -5.376 -1.541 15.570 1.00 97.81 112 LEU A O 1
ATOM 923 N N . HIS A 1 113 ? -5.158 -1.531 17.805 1.00 97.50 113 HIS A N 1
ATOM 924 C CA . HIS A 1 113 ? -4.027 -0.610 17.819 1.00 97.50 113 HIS A CA 1
ATOM 925 C C . HIS A 1 113 ? -2.789 -1.219 17.154 1.00 97.50 113 HIS A C 1
ATOM 927 O O . HIS A 1 113 ? -2.198 -0.569 16.290 1.00 97.50 113 HIS A O 1
ATOM 933 N N . LEU A 1 114 ? -2.464 -2.475 17.475 1.00 97.56 114 LEU A N 1
ATOM 934 C CA . LEU A 1 114 ? -1.349 -3.199 16.858 1.00 97.56 114 LEU A CA 1
ATOM 935 C C . LEU A 1 114 ? -1.524 -3.330 15.341 1.00 97.56 114 LEU A C 1
ATOM 937 O O . LEU A 1 114 ? -0.576 -3.138 14.577 1.00 97.56 114 LEU A O 1
ATOM 941 N N . ASP A 1 115 ? -2.735 -3.636 14.881 1.00 97.56 115 ASP A N 1
ATOM 942 C CA . ASP A 1 115 ? -3.018 -3.767 13.451 1.00 97.56 115 ASP A CA 1
ATOM 943 C C . ASP A 1 115 ? -2.992 -2.423 12.709 1.00 97.56 115 ASP A C 1
ATOM 945 O O . ASP A 1 115 ? -2.516 -2.354 11.569 1.00 97.56 115 ASP A O 1
ATOM 949 N N . ILE A 1 116 ? -3.451 -1.347 13.355 1.00 98.12 116 ILE A N 1
ATOM 950 C CA . ILE A 1 116 ? -3.329 0.023 12.842 1.00 98.12 116 ILE A CA 1
ATOM 951 C C . ILE A 1 116 ? -1.855 0.397 12.671 1.00 98.12 116 ILE A C 1
ATOM 953 O O . ILE A 1 116 ? -1.478 0.908 11.616 1.00 98.12 116 ILE A O 1
ATOM 957 N N . ASP A 1 117 ? -1.011 0.115 13.662 1.00 97.94 117 ASP A N 1
ATOM 958 C CA . ASP A 1 117 ? 0.406 0.483 13.614 1.00 97.94 117 ASP A CA 1
ATOM 959 C C . ASP A 1 117 ? 1.163 -0.312 12.546 1.00 97.94 117 ASP A C 1
ATOM 961 O O . ASP A 1 117 ? 1.945 0.259 11.780 1.00 97.94 117 ASP A O 1
ATOM 965 N N . LYS A 1 118 ? 0.849 -1.606 12.387 1.00 97.56 118 LYS A N 1
ATOM 966 C CA . LYS A 1 118 ? 1.358 -2.414 11.266 1.00 97.56 118 LYS A CA 1
ATOM 967 C C . LYS A 1 118 ? 0.980 -1.812 9.911 1.00 97.56 118 LYS A C 1
ATOM 969 O O . LYS A 1 118 ? 1.807 -1.797 9.002 1.00 97.56 118 LYS A O 1
ATOM 974 N N . LEU A 1 119 ? -0.253 -1.327 9.745 1.00 97.25 119 LEU A N 1
ATOM 975 C CA . LEU A 1 119 ? -0.686 -0.699 8.490 1.00 97.25 119 LEU A CA 1
ATOM 976 C C . LEU A 1 119 ? -0.019 0.651 8.243 1.00 97.25 119 LEU A C 1
ATOM 978 O O . LEU A 1 119 ? 0.384 0.916 7.114 1.00 97.25 119 LEU A O 1
ATOM 982 N N . LYS A 1 120 ? 0.148 1.475 9.281 1.00 97.06 120 LYS A N 1
ATOM 983 C CA . LYS A 1 120 ? 0.904 2.730 9.176 1.00 97.06 120 LYS A CA 1
ATOM 984 C C . LYS A 1 120 ? 2.340 2.473 8.735 1.00 97.06 120 LYS A C 1
ATOM 986 O O . LYS A 1 120 ? 2.821 3.151 7.835 1.00 97.06 120 LYS A O 1
ATOM 991 N N . LYS A 1 121 ? 2.996 1.448 9.290 1.00 98.00 121 LYS A N 1
ATOM 992 C CA . LYS A 1 121 ? 4.341 1.053 8.857 1.00 98.00 121 LYS A CA 1
ATOM 993 C C . LYS A 1 121 ? 4.374 0.674 7.372 1.00 98.00 121 LYS A C 1
ATOM 995 O O . LYS A 1 121 ? 5.232 1.159 6.645 1.00 98.00 121 LYS A O 1
ATOM 1000 N N . LYS A 1 122 ? 3.399 -0.111 6.900 1.00 97.38 122 LYS A N 1
ATOM 1001 C CA . LYS A 1 122 ? 3.281 -0.475 5.476 1.00 97.38 122 LYS A CA 1
ATOM 1002 C C . LYS A 1 122 ? 3.042 0.725 4.556 1.00 97.38 122 LYS A C 1
ATOM 1004 O O . LYS A 1 122 ? 3.518 0.714 3.427 1.00 97.38 122 LYS A O 1
ATOM 1009 N N . LEU A 1 123 ? 2.312 1.743 5.014 1.00 97.44 123 LEU A N 1
ATOM 1010 C CA . LEU A 1 123 ? 2.143 2.997 4.271 1.00 97.44 123 LEU A CA 1
ATOM 1011 C C . LEU A 1 123 ? 3.465 3.761 4.158 1.00 97.44 123 LEU A C 1
ATOM 1013 O O . LEU A 1 123 ? 3.817 4.192 3.067 1.00 97.44 123 LEU A O 1
ATOM 1017 N N . VAL A 1 124 ? 4.238 3.844 5.243 1.00 97.81 124 VAL A N 1
ATOM 1018 C CA . VAL A 1 124 ? 5.576 4.460 5.216 1.00 97.81 124 VAL A CA 1
ATOM 1019 C C . VAL A 1 124 ? 6.515 3.703 4.270 1.00 97.81 124 VAL A C 1
ATOM 1021 O O . VAL A 1 124 ? 7.195 4.318 3.454 1.00 97.81 124 VAL A O 1
ATOM 1024 N N . GLU A 1 125 ? 6.532 2.370 4.330 1.00 97.56 125 GLU A N 1
ATOM 1025 C CA . GLU A 1 125 ? 7.318 1.532 3.411 1.00 97.56 125 GLU A CA 1
ATOM 1026 C C . GLU A 1 125 ? 6.914 1.768 1.944 1.00 97.56 125 GLU A C 1
ATOM 1028 O O . GLU A 1 125 ? 7.774 1.898 1.074 1.00 97.56 125 GLU A O 1
ATOM 1033 N N . ASN A 1 126 ? 5.613 1.893 1.674 1.00 97.69 126 ASN A N 1
ATOM 1034 C CA . ASN A 1 126 ? 5.079 2.192 0.347 1.00 97.69 126 ASN A CA 1
ATOM 1035 C C . ASN A 1 126 ? 5.491 3.590 -0.158 1.00 97.69 126 ASN A C 1
ATOM 1037 O O . ASN A 1 126 ? 5.849 3.727 -1.326 1.00 97.69 126 ASN A O 1
ATOM 1041 N N . GLU A 1 127 ? 5.524 4.609 0.705 1.00 97.00 127 GLU A N 1
ATOM 1042 C CA . GLU A 1 127 ? 6.030 5.945 0.353 1.00 97.00 127 GLU A CA 1
ATOM 1043 C C . GLU A 1 127 ? 7.537 5.947 0.055 1.00 97.00 127 GLU A C 1
ATOM 1045 O O . GLU A 1 127 ? 7.999 6.653 -0.846 1.00 97.00 127 GLU A O 1
ATOM 1050 N N . VAL A 1 128 ? 8.323 5.156 0.790 1.00 97.69 128 VAL A N 1
ATOM 1051 C CA . VAL A 1 128 ? 9.761 4.986 0.526 1.00 97.69 128 VAL A CA 1
ATOM 1052 C C . VAL A 1 128 ? 9.993 4.287 -0.818 1.00 97.69 128 VAL A C 1
ATOM 1054 O O . VAL A 1 128 ? 10.846 4.722 -1.600 1.00 97.69 128 VAL A O 1
ATOM 1057 N N . GLU A 1 129 ? 9.213 3.244 -1.121 1.00 95.81 129 GLU A N 1
ATOM 1058 C CA . GLU A 1 129 ? 9.222 2.566 -2.424 1.00 95.81 129 GLU A CA 1
ATOM 1059 C C . GLU A 1 129 ? 8.891 3.562 -3.547 1.00 95.81 129 GLU A C 1
ATOM 1061 O O . GLU A 1 129 ? 9.643 3.661 -4.516 1.00 95.81 129 GLU A O 1
ATOM 1066 N N . LEU A 1 130 ? 7.855 4.392 -3.372 1.00 96.75 130 LEU A N 1
ATOM 1067 C CA . LEU A 1 130 ? 7.462 5.408 -4.352 1.00 96.75 130 LEU A CA 1
ATOM 1068 C C . LEU A 1 130 ? 8.589 6.409 -4.640 1.00 96.75 130 LEU A C 1
ATOM 1070 O O . LEU A 1 130 ? 8.894 6.677 -5.802 1.00 96.75 130 LEU A O 1
ATOM 1074 N N . LYS A 1 131 ? 9.250 6.934 -3.600 1.00 96.25 131 LYS A N 1
ATOM 1075 C CA . LYS A 1 131 ? 10.406 7.837 -3.760 1.00 96.25 131 LYS A CA 1
ATOM 1076 C C . LYS A 1 131 ? 11.547 7.166 -4.524 1.00 96.25 131 LYS A C 1
ATOM 1078 O O . LYS A 1 131 ? 12.206 7.800 -5.346 1.00 96.25 131 LYS A O 1
ATOM 1083 N N . THR A 1 132 ? 11.776 5.879 -4.273 1.00 94.31 132 THR A N 1
ATOM 1084 C CA . THR A 1 132 ? 12.790 5.097 -4.991 1.00 94.31 132 THR A CA 1
ATOM 1085 C C . THR A 1 132 ? 12.439 4.968 -6.475 1.00 94.31 132 THR A C 1
ATOM 1087 O O . THR A 1 132 ? 13.295 5.243 -7.319 1.00 94.31 132 THR A O 1
ATOM 1090 N N . LEU A 1 133 ? 11.181 4.652 -6.801 1.00 93.81 133 LEU A N 1
ATOM 1091 C CA . LEU A 1 133 ? 10.695 4.579 -8.185 1.00 93.81 133 LEU A CA 1
ATOM 1092 C C . LEU A 1 133 ? 10.814 5.932 -8.902 1.00 93.81 133 LEU A C 1
ATOM 1094 O O . LEU A 1 133 ? 11.320 6.001 -10.020 1.00 93.81 133 LEU A O 1
ATOM 1098 N N . GLN A 1 134 ? 10.436 7.027 -8.237 1.00 93.56 134 GLN A N 1
ATOM 1099 C CA . GLN A 1 134 ? 10.568 8.389 -8.770 1.00 93.56 134 GLN A CA 1
ATOM 1100 C C . GLN A 1 134 ? 12.027 8.757 -9.062 1.00 93.56 134 GLN A C 1
ATOM 1102 O O . GLN A 1 134 ? 12.338 9.311 -10.117 1.00 93.56 134 GLN A O 1
ATOM 1107 N N . ASN A 1 135 ? 12.944 8.420 -8.154 1.00 93.06 135 ASN A N 1
ATOM 1108 C CA . ASN A 1 135 ? 14.371 8.652 -8.358 1.00 93.06 135 ASN A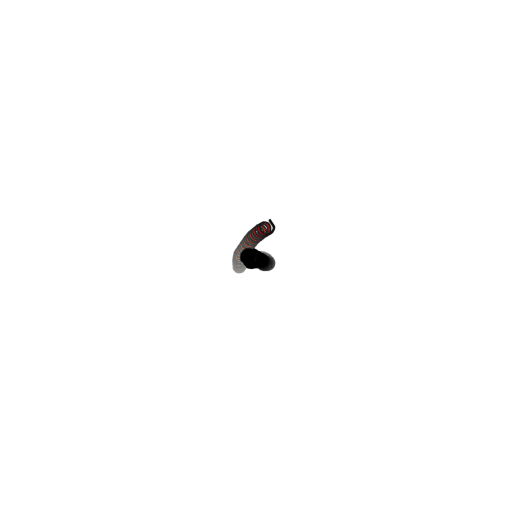 CA 1
ATOM 1109 C C . ASN A 1 135 ? 14.917 7.854 -9.544 1.00 93.06 135 ASN A C 1
ATOM 1111 O O . ASN A 1 135 ? 15.746 8.369 -10.294 1.00 93.06 135 ASN A O 1
ATOM 1115 N N . PHE A 1 136 ? 14.464 6.613 -9.724 1.00 89.00 136 PHE A N 1
ATOM 1116 C CA . PHE A 1 136 ? 14.857 5.792 -10.863 1.00 89.00 136 PHE A CA 1
ATOM 1117 C C . PHE A 1 136 ? 14.306 6.359 -12.183 1.00 89.00 136 PHE A C 1
ATOM 1119 O O . PHE A 1 136 ? 15.072 6.524 -13.130 1.00 89.00 136 PHE A O 1
ATOM 1126 N N . TYR A 1 137 ? 13.044 6.804 -12.213 1.00 87.62 137 TYR A N 1
ATOM 1127 C CA . TYR A 1 137 ? 12.465 7.495 -13.374 1.00 87.62 137 TYR A CA 1
ATOM 1128 C C . TYR A 1 137 ? 13.242 8.733 -13.788 1.00 87.62 137 TYR A C 1
ATOM 1130 O O . TYR A 1 137 ? 13.596 8.905 -14.952 1.00 87.62 137 TYR A O 1
ATOM 1138 N N . ASN A 1 138 ? 13.565 9.579 -12.814 1.00 87.69 138 ASN A N 1
ATOM 1139 C CA . ASN A 1 138 ? 14.293 10.813 -13.066 1.00 87.69 138 ASN A CA 1
ATOM 1140 C C . ASN A 1 138 ? 15.709 10.557 -13.601 1.00 87.69 138 ASN A C 1
ATOM 1142 O O . ASN A 1 138 ? 16.251 11.419 -14.285 1.00 87.69 138 ASN A O 1
ATOM 1146 N N . LYS A 1 139 ? 16.312 9.398 -13.300 1.00 87.12 139 LYS A N 1
ATOM 1147 C CA . LYS A 1 139 ? 17.601 8.986 -13.875 1.00 87.12 139 LYS A CA 1
ATOM 1148 C C . LYS A 1 139 ? 17.475 8.493 -15.313 1.00 87.12 139 LYS A C 1
ATOM 1150 O O . LYS A 1 139 ? 18.406 8.704 -16.067 1.00 87.12 139 LYS A O 1
ATOM 1155 N N . LEU A 1 140 ? 16.365 7.856 -15.683 1.00 78.75 140 LEU A N 1
ATOM 1156 C CA . LEU A 1 140 ? 16.131 7.393 -17.057 1.00 78.75 140 LEU A CA 1
ATOM 1157 C C . LEU A 1 140 ? 15.752 8.527 -18.018 1.00 78.75 140 LEU A C 1
ATOM 1159 O O . LEU A 1 140 ? 15.914 8.384 -19.223 1.00 78.75 140 LEU A O 1
ATOM 1163 N N . LYS A 1 141 ? 15.219 9.636 -17.492 1.00 67.75 141 LYS A N 1
ATOM 1164 C CA . LYS A 1 141 ? 14.861 10.826 -18.277 1.00 67.75 141 LYS A CA 1
ATOM 1165 C C . LYS A 1 141 ? 16.041 11.791 -18.504 1.00 67.75 141 LYS A C 1
ATOM 1167 O O . LYS A 1 141 ? 15.910 12.709 -19.310 1.00 67.75 141 LYS A O 1
ATOM 1172 N N . LYS A 1 142 ? 17.137 11.634 -17.756 1.00 57.22 142 LYS A N 1
ATOM 1173 C CA . LYS A 1 142 ? 18.371 12.423 -17.896 1.00 57.22 142 LYS A CA 1
ATOM 1174 C C . LYS A 1 142 ? 19.322 11.749 -18.868 1.00 57.22 142 LYS A C 1
ATOM 1176 O O . LYS A 1 142 ? 19.994 12.509 -19.592 1.00 57.22 142 LYS A O 1
#

pLDDT: mean 83.47, std 16.34, range [49.53, 98.19]